Protein AF-A0A7K2PD46-F1 (afdb_monomer)

Radius of gyration: 19.69 Å; Cα contacts (8 Å, |Δi|>4): 40; chains: 1; bounding box: 38×15×62 Å

Foldseek 3Di:
DDLVVQLVVLQVVLVVCLVVCLVVVVVVVLVPQQVVCCVPPVDRHDPCRVVVSVVVSVVSSCVSSVVSNVVSVVVNPDDPVVVPDPDD

Solvent-accessible surface area (backbone atoms only — not comparable to full-atom values): 5026 Å² total; per-residue (Å²): 133,54,73,67,57,52,54,52,49,52,48,51,52,31,48,54,51,37,54,53,48,51,52,55,50,49,53,53,48,48,68,56,48,29,65,51,31,40,76,72,66,79,30,68,69,64,94,58,47,66,62,55,50,51,53,49,52,53,48,48,44,50,53,47,42,48,50,50,52,50,51,51,57,57,56,69,70,50,58,66,75,72,69,72,51,76,87,127

pLDDT: mean 90.73, std 10.55, range [58.09, 98.5]

Structure (mmCIF, N/CA/C/O backbone):
data_AF-A0A7K2PD46-F1
#
_entry.id   AF-A0A7K2PD46-F1
#
loop_
_atom_site.group_PDB
_atom_site.id
_atom_site.type_symbol
_atom_site.label_atom_id
_atom_site.label_alt_id
_atom_site.label_comp_id
_atom_site.label_asym_id
_atom_site.label_entity_id
_atom_site.label_seq_id
_atom_site.pdbx_PDB_ins_code
_atom_site.Cartn_x
_atom_site.Cartn_y
_atom_site.Cartn_z
_atom_site.occupancy
_atom_site.B_iso_or_equiv
_atom_site.auth_seq_id
_atom_site.auth_comp_id
_atom_site.auth_asym_id
_atom_site.auth_atom_id
_atom_site.pdbx_PDB_model_num
ATOM 1 N N . ALA A 1 1 ? -13.004 7.304 23.242 1.00 71.75 1 ALA A N 1
ATOM 2 C CA . ALA A 1 1 ? -13.179 7.018 21.803 1.00 71.75 1 ALA A CA 1
ATOM 3 C C . ALA A 1 1 ? -14.000 5.746 21.652 1.00 71.75 1 ALA A C 1
ATOM 5 O O . ALA A 1 1 ? -13.809 4.829 22.445 1.00 71.75 1 ALA A O 1
ATOM 6 N N . THR A 1 2 ? -14.921 5.682 20.693 1.00 87.62 2 THR A N 1
ATOM 7 C CA . THR A 1 2 ? -15.663 4.446 20.405 1.00 87.62 2 THR A CA 1
ATOM 8 C C . THR A 1 2 ? -14.800 3.484 19.574 1.00 87.62 2 THR A C 1
ATOM 10 O O . THR A 1 2 ? -13.919 3.937 18.839 1.00 87.62 2 THR A O 1
ATOM 13 N N . PRO A 1 3 ? -15.041 2.160 19.631 1.00 85.25 3 PRO A N 1
ATOM 14 C CA . PRO A 1 3 ? -14.294 1.186 18.828 1.00 85.25 3 PRO A CA 1
ATOM 15 C C . PRO A 1 3 ? -14.309 1.488 17.320 1.00 85.25 3 PRO A C 1
ATOM 17 O O . PRO A 1 3 ? -13.302 1.310 16.640 1.00 85.25 3 PRO A O 1
ATOM 20 N N . GLY A 1 4 ? -15.430 2.006 16.805 1.00 87.62 4 GLY A N 1
ATOM 21 C CA . GLY A 1 4 ? -15.550 2.429 15.408 1.00 87.62 4 GLY A CA 1
ATOM 22 C C . GLY A 1 4 ? -14.665 3.630 15.062 1.00 87.62 4 GLY A C 1
ATOM 23 O O . GLY A 1 4 ? -14.052 3.638 14.000 1.00 87.62 4 GLY A O 1
ATOM 24 N N . GLN A 1 5 ? -14.532 4.607 15.968 1.00 91.81 5 GLN A N 1
ATOM 25 C CA . GLN A 1 5 ? -13.641 5.757 15.767 1.00 91.81 5 GLN A CA 1
ATOM 26 C C . GLN A 1 5 ? -12.173 5.328 15.702 1.00 91.81 5 GLN A C 1
ATOM 28 O O . GLN A 1 5 ? -11.446 5.791 14.832 1.00 91.81 5 GLN A O 1
ATOM 33 N N . VAL A 1 6 ? -11.747 4.406 16.571 1.00 91.06 6 VAL A N 1
ATOM 34 C CA . VAL A 1 6 ? -10.365 3.900 16.568 1.00 91.06 6 VAL A CA 1
ATOM 35 C C . VAL A 1 6 ? -10.069 3.138 15.277 1.00 91.06 6 VAL A C 1
ATOM 37 O O . VAL A 1 6 ? -9.062 3.404 14.634 1.00 91.06 6 V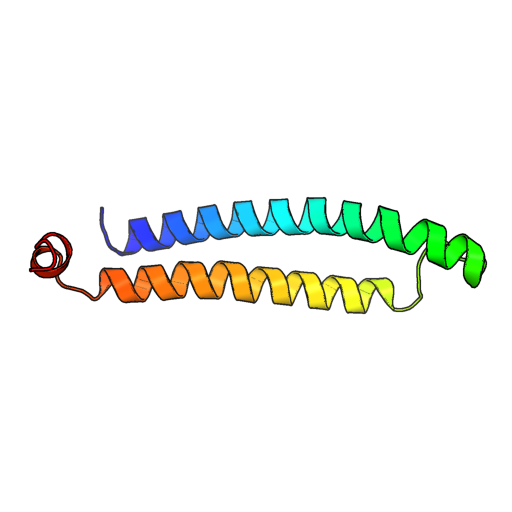AL A O 1
ATOM 40 N N . LEU A 1 7 ? -10.962 2.236 14.851 1.00 92.69 7 LEU A N 1
ATOM 41 C CA . LEU A 1 7 ? -10.785 1.502 13.592 1.00 92.69 7 LEU A CA 1
ATOM 42 C C . LEU A 1 7 ? -10.790 2.426 12.369 1.00 92.69 7 LEU A C 1
ATOM 44 O O . LEU A 1 7 ? -10.027 2.190 11.436 1.00 92.69 7 LEU A O 1
ATOM 48 N N . GLY A 1 8 ? -11.618 3.473 12.382 1.00 93.38 8 GLY A N 1
ATOM 49 C CA . GLY A 1 8 ? -11.635 4.491 11.334 1.00 93.38 8 GLY A CA 1
ATOM 50 C C . GLY A 1 8 ? -10.319 5.264 11.252 1.00 93.38 8 GLY A C 1
ATOM 51 O O . GLY A 1 8 ? -9.758 5.390 10.167 1.00 93.38 8 GLY A O 1
ATOM 52 N N . VAL A 1 9 ? -9.794 5.723 12.393 1.00 96.38 9 VAL A N 1
ATOM 53 C CA . VAL A 1 9 ? -8.520 6.459 12.458 1.00 96.38 9 VAL A CA 1
ATOM 54 C C . VAL A 1 9 ? -7.345 5.572 12.049 1.00 96.38 9 VAL A C 1
ATOM 56 O O . VAL A 1 9 ? -6.609 5.945 11.143 1.00 96.38 9 VAL A O 1
ATOM 59 N N . VAL A 1 10 ? -7.218 4.368 12.620 1.00 95.31 10 VAL A N 1
ATOM 60 C CA . VAL A 1 10 ? -6.145 3.419 12.262 1.00 95.31 10 VAL A CA 1
ATOM 61 C C . VAL A 1 10 ? -6.211 3.046 10.779 1.00 95.31 10 VAL A C 1
ATOM 63 O O . VAL A 1 10 ? -5.182 2.919 10.119 1.00 95.31 10 VAL A O 1
ATOM 66 N N . GLY A 1 11 ? -7.420 2.894 10.232 1.00 96.00 11 GLY A N 1
ATOM 67 C CA . GLY A 1 11 ? -7.615 2.684 8.801 1.00 96.00 11 GLY A CA 1
ATOM 68 C C . GLY A 1 11 ? -7.106 3.860 7.965 1.00 96.00 11 GLY A C 1
ATOM 69 O O . GLY A 1 11 ? -6.361 3.645 7.013 1.00 96.00 11 GLY A O 1
ATOM 70 N N . ALA A 1 12 ? -7.467 5.092 8.328 1.00 97.81 12 ALA A N 1
ATOM 71 C CA . ALA A 1 12 ? -7.033 6.296 7.621 1.00 97.81 12 ALA A CA 1
ATOM 72 C C . ALA A 1 12 ? -5.509 6.493 7.681 1.00 97.81 12 ALA A C 1
ATOM 74 O O . ALA A 1 12 ? -4.880 6.724 6.649 1.00 97.81 12 ALA A O 1
ATOM 75 N N . GLU A 1 13 ? -4.904 6.332 8.859 1.00 97.19 13 GLU A N 1
ATOM 76 C CA . GLU A 1 13 ? -3.448 6.367 9.033 1.00 97.19 13 GLU A CA 1
ATOM 77 C C . GLU A 1 13 ? -2.766 5.289 8.188 1.00 97.19 13 GLU A C 1
ATOM 79 O O . GLU A 1 13 ? -1.812 5.576 7.464 1.00 97.19 13 GLU A O 1
ATOM 84 N N . GLY A 1 14 ? -3.301 4.064 8.210 1.00 97.50 14 GLY A N 1
ATOM 85 C CA . GLY A 1 14 ? -2.803 2.959 7.401 1.00 97.50 14 GLY A CA 1
ATOM 86 C C . GLY A 1 14 ? -2.869 3.242 5.899 1.00 97.50 14 GLY A C 1
ATOM 87 O O . GLY A 1 14 ? -1.935 2.897 5.175 1.00 97.50 14 GLY A O 1
ATOM 88 N N . VAL A 1 15 ? -3.923 3.909 5.417 1.00 98.06 15 VAL A N 1
ATOM 89 C CA . VAL A 1 15 ? -4.043 4.325 4.008 1.00 98.06 15 VAL A CA 1
ATOM 90 C C . VAL A 1 15 ? -2.997 5.378 3.660 1.00 98.06 15 VAL A C 1
ATOM 92 O O . VAL A 1 15 ? -2.283 5.207 2.674 1.00 98.06 15 VAL A O 1
ATOM 95 N N . ILE A 1 16 ? -2.861 6.432 4.469 1.00 98.31 16 ILE A N 1
ATOM 96 C CA . ILE A 1 16 ? -1.872 7.497 4.238 1.00 98.31 16 ILE A CA 1
ATOM 97 C C . ILE A 1 16 ? -0.460 6.906 4.203 1.00 98.31 16 ILE A C 1
ATOM 99 O O . ILE A 1 16 ? 0.315 7.194 3.287 1.00 98.31 16 ILE A O 1
ATOM 103 N N . LEU A 1 17 ? -0.143 6.034 5.161 1.00 98.00 17 LEU A N 1
ATOM 104 C CA . LEU A 1 17 ? 1.151 5.370 5.252 1.00 98.00 17 LEU A CA 1
ATOM 105 C C . LEU A 1 17 ? 1.402 4.444 4.055 1.00 98.00 17 LEU A C 1
ATOM 107 O O . LEU A 1 17 ? 2.487 4.483 3.479 1.00 98.00 17 LEU A O 1
ATOM 111 N N . THR A 1 18 ? 0.395 3.677 3.626 1.00 98.19 18 THR A N 1
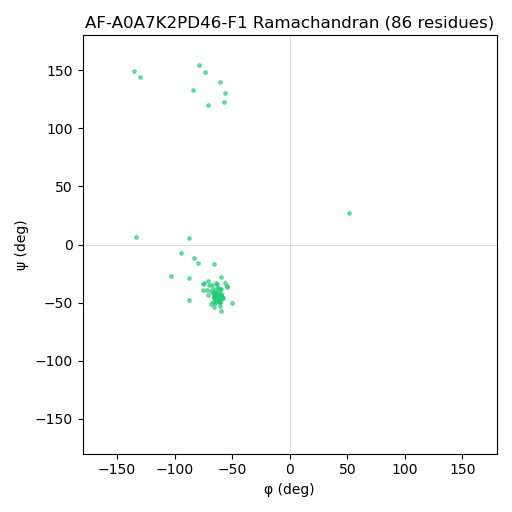ATOM 112 C CA . THR A 1 18 ? 0.490 2.815 2.435 1.00 98.19 18 THR A CA 1
ATOM 113 C C . THR A 1 18 ? 0.746 3.639 1.176 1.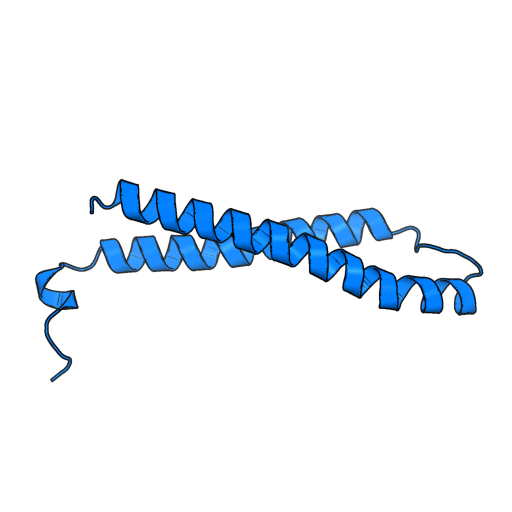00 98.19 18 THR A C 1
ATOM 115 O O . THR A 1 18 ? 1.663 3.325 0.425 1.00 98.19 18 THR A O 1
ATOM 118 N N . VAL A 1 19 ? -0.026 4.706 0.940 1.00 98.44 19 VAL A N 1
ATOM 119 C CA . VAL A 1 19 ? 0.123 5.564 -0.248 1.00 98.44 19 VAL A CA 1
ATOM 120 C C . VAL A 1 19 ? 1.506 6.206 -0.278 1.00 98.44 19 VAL A C 1
ATOM 122 O O . VAL A 1 19 ? 2.197 6.148 -1.294 1.00 98.44 19 VAL A O 1
ATOM 125 N N . THR A 1 20 ? 1.935 6.762 0.854 1.00 98.50 20 THR A N 1
ATOM 126 C CA . THR A 1 20 ? 3.248 7.402 0.988 1.00 98.50 20 THR A CA 1
ATOM 127 C C . THR A 1 20 ? 4.373 6.390 0.757 1.00 98.50 20 THR A C 1
ATOM 129 O O . THR A 1 20 ? 5.293 6.646 -0.020 1.00 98.50 20 THR A O 1
ATOM 132 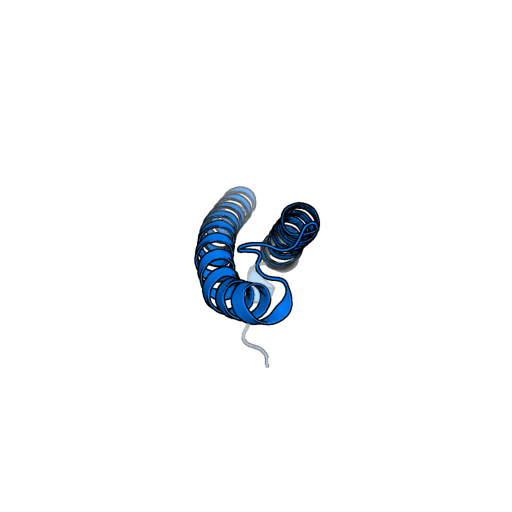N N . GLY A 1 21 ? 4.273 5.206 1.368 1.00 98.12 21 GLY A N 1
ATOM 133 C CA . GLY A 1 21 ? 5.237 4.121 1.204 1.00 98.12 21 GLY A CA 1
ATOM 134 C C . GLY A 1 21 ? 5.310 3.595 -0.231 1.00 98.12 21 GLY A C 1
ATOM 135 O O . GLY A 1 21 ? 6.405 3.439 -0.761 1.00 98.12 21 GLY A O 1
ATOM 136 N N . VAL A 1 22 ? 4.169 3.382 -0.895 1.00 98.38 22 VAL A N 1
ATOM 137 C CA . VAL A 1 22 ? 4.109 2.953 -2.303 1.00 98.38 22 VAL A CA 1
ATOM 138 C C . VAL A 1 22 ? 4.715 4.006 -3.224 1.00 98.38 22 VAL A C 1
ATOM 140 O O . VAL A 1 22 ? 5.472 3.653 -4.128 1.00 98.38 22 VAL A O 1
ATOM 143 N N . PHE A 1 23 ? 4.424 5.288 -2.997 1.00 98.44 23 PHE A N 1
ATOM 144 C CA . PHE A 1 23 ? 4.980 6.377 -3.796 1.00 98.44 23 PHE A CA 1
ATOM 145 C C . PHE A 1 23 ? 6.511 6.398 -3.720 1.00 98.44 23 PHE A C 1
ATOM 147 O O . PHE A 1 23 ? 7.184 6.243 -4.741 1.00 98.44 23 PHE A O 1
ATOM 154 N N . PHE A 1 24 ? 7.073 6.507 -2.513 1.00 98.50 24 PHE A N 1
ATOM 155 C CA . PHE A 1 24 ? 8.526 6.554 -2.343 1.00 98.50 24 PHE A CA 1
ATOM 156 C C . PHE A 1 24 ? 9.204 5.227 -2.700 1.00 98.50 24 PHE A C 1
ATOM 158 O O . PHE A 1 24 ? 10.284 5.233 -3.288 1.00 98.50 24 PHE A O 1
ATOM 165 N N . GLY A 1 25 ? 8.560 4.092 -2.425 1.00 97.94 25 GLY A N 1
ATOM 166 C CA . GLY A 1 25 ? 9.036 2.772 -2.834 1.00 97.94 25 GLY A CA 1
ATOM 167 C C . GLY A 1 25 ? 9.102 2.619 -4.353 1.00 97.94 25 GLY A C 1
ATOM 168 O O . GLY A 1 25 ? 10.071 2.069 -4.868 1.00 97.94 25 GLY A O 1
ATOM 169 N N . THR A 1 26 ? 8.128 3.170 -5.085 1.00 97.56 26 THR A N 1
ATOM 170 C CA . THR A 1 26 ? 8.145 3.191 -6.556 1.00 97.56 26 THR A CA 1
ATOM 171 C C . THR A 1 26 ? 9.303 4.042 -7.070 1.00 97.56 26 THR A C 1
ATOM 173 O O . THR A 1 26 ? 10.043 3.591 -7.939 1.00 97.56 26 THR A O 1
ATOM 176 N N . VAL A 1 27 ? 9.515 5.237 -6.507 1.00 98.31 27 VAL A N 1
ATOM 177 C CA . VAL A 1 27 ? 10.653 6.099 -6.874 1.00 98.31 27 VAL A CA 1
ATOM 178 C C . VAL A 1 27 ? 11.987 5.388 -6.624 1.00 98.31 27 VAL A C 1
ATOM 180 O O . VAL A 1 27 ? 12.846 5.371 -7.503 1.00 98.31 27 VAL A O 1
ATOM 183 N N . ALA A 1 28 ? 12.148 4.747 -5.464 1.00 97.88 28 ALA A N 1
ATOM 184 C CA . ALA A 1 28 ? 13.352 3.990 -5.131 1.00 97.88 28 ALA A CA 1
ATOM 185 C C . ALA A 1 28 ? 13.570 2.792 -6.074 1.00 97.88 28 ALA A C 1
ATOM 187 O O . ALA A 1 28 ? 14.684 2.570 -6.547 1.00 97.88 28 ALA A O 1
ATOM 188 N N . ALA A 1 29 ? 12.508 2.048 -6.396 1.00 96.56 29 ALA A N 1
ATOM 189 C CA . ALA A 1 29 ? 12.572 0.933 -7.337 1.00 96.56 29 ALA A CA 1
ATOM 190 C C . ALA A 1 29 ? 12.966 1.400 -8.746 1.00 96.56 29 ALA A C 1
ATOM 192 O O . ALA A 1 29 ? 13.814 0.771 -9.377 1.00 96.56 29 ALA A O 1
ATOM 193 N N . LEU A 1 30 ? 12.408 2.521 -9.217 1.00 96.81 30 LEU A N 1
ATOM 194 C CA . LEU A 1 30 ? 12.765 3.126 -10.503 1.00 96.81 30 LEU A CA 1
ATOM 195 C C . LEU A 1 30 ? 14.232 3.565 -10.539 1.00 96.81 30 LEU A C 1
ATOM 197 O O . LEU A 1 30 ? 14.926 3.277 -11.512 1.00 96.81 30 LEU A O 1
ATOM 201 N N . ALA A 1 31 ? 14.725 4.182 -9.462 1.00 97.00 31 ALA A N 1
ATOM 202 C CA . ALA A 1 31 ? 16.125 4.584 -9.348 1.00 97.00 31 ALA A CA 1
ATOM 203 C C . ALA A 1 31 ? 17.102 3.396 -9.447 1.00 97.00 31 ALA A C 1
ATOM 205 O O . ALA A 1 31 ? 18.227 3.574 -9.906 1.00 97.00 31 ALA A O 1
ATOM 206 N N . GLY A 1 32 ? 16.678 2.191 -9.050 1.00 95.31 32 GLY A N 1
ATOM 207 C CA . GLY A 1 32 ? 17.469 0.968 -9.194 1.00 95.31 32 GLY A CA 1
ATOM 208 C C . GLY A 1 32 ? 17.293 0.266 -10.544 1.00 95.31 32 GLY A C 1
ATOM 209 O O . GLY A 1 32 ? 18.278 -0.114 -11.176 1.00 95.31 32 GLY A O 1
ATOM 210 N N . VAL A 1 33 ? 16.050 0.075 -10.996 1.00 95.50 33 VAL A N 1
ATOM 211 C CA . VAL A 1 33 ? 15.757 -0.764 -12.169 1.00 95.50 33 VAL A CA 1
ATOM 212 C C . VAL A 1 33 ? 16.121 -0.080 -13.484 1.00 95.50 33 VAL A C 1
ATOM 214 O O . VAL A 1 33 ? 16.677 -0.741 -14.352 1.00 95.50 33 VAL A O 1
ATOM 217 N N . VAL A 1 34 ? 15.884 1.230 -13.619 1.00 96.12 34 VAL A N 1
ATOM 218 C CA . VAL A 1 34 ? 16.135 1.968 -14.867 1.00 96.12 34 VAL A CA 1
ATOM 219 C C . VAL A 1 34 ? 17.609 1.915 -15.285 1.00 96.12 34 VAL A C 1
ATOM 221 O O . VAL A 1 34 ? 17.875 1.498 -16.412 1.00 96.12 34 VAL A O 1
ATOM 224 N N . PRO A 1 35 ? 18.599 2.275 -14.437 1.00 95.00 35 PRO A N 1
ATOM 225 C CA . PRO A 1 35 ? 19.996 2.181 -14.856 1.00 95.00 35 PRO A CA 1
ATOM 226 C C . PRO A 1 35 ? 20.410 0.734 -15.154 1.00 95.00 35 PRO A C 1
ATOM 228 O O . PRO A 1 35 ? 21.194 0.499 -16.071 1.00 95.00 35 PRO A O 1
ATOM 231 N N . PHE A 1 36 ? 19.859 -0.246 -14.430 1.00 94.31 36 PHE A N 1
ATOM 232 C CA . PHE A 1 36 ? 20.143 -1.659 -14.668 1.00 94.31 36 PHE A CA 1
ATOM 233 C C . PHE A 1 36 ? 19.642 -2.131 -16.040 1.00 94.31 36 PHE A C 1
ATOM 235 O O . PHE A 1 36 ? 20.395 -2.768 -16.777 1.00 94.31 36 PHE A O 1
ATOM 242 N N . THR A 1 37 ? 18.394 -1.827 -16.401 1.00 93.69 37 THR A N 1
ATOM 243 C CA . THR A 1 37 ? 17.810 -2.276 -17.673 1.00 93.69 37 THR A CA 1
ATOM 244 C C . THR A 1 37 ? 18.360 -1.500 -18.861 1.00 93.69 37 THR A C 1
ATOM 246 O O . THR A 1 37 ? 18.576 -2.094 -19.912 1.00 93.69 37 THR A O 1
ATOM 249 N N . VAL A 1 38 ? 18.690 -0.215 -18.697 1.00 96.25 38 VAL A N 1
ATOM 250 C CA . VAL A 1 38 ? 19.351 0.560 -19.758 1.00 96.25 38 VAL A CA 1
ATOM 251 C C . VAL A 1 38 ? 20.690 -0.073 -20.126 1.00 96.25 38 VAL A C 1
ATOM 253 O O . VAL A 1 38 ? 20.953 -0.288 -21.301 1.00 96.25 38 VAL A O 1
ATOM 256 N N . VAL A 1 39 ? 21.510 -0.441 -19.137 1.00 96.12 39 VAL A N 1
ATOM 257 C CA . VAL A 1 39 ? 22.819 -1.065 -19.397 1.00 96.12 39 VAL A CA 1
ATOM 258 C C . VAL A 1 39 ? 22.687 -2.491 -19.936 1.00 96.12 39 VAL A C 1
ATOM 260 O O . VAL A 1 39 ? 23.556 -2.952 -20.672 1.00 96.12 39 VAL A O 1
ATOM 263 N N . ARG A 1 40 ? 21.643 -3.228 -19.537 1.00 93.75 40 ARG A N 1
ATOM 264 C CA . ARG A 1 40 ? 21.579 -4.679 -19.762 1.00 93.75 40 ARG A CA 1
ATOM 265 C C . ARG A 1 40 ? 20.676 -5.122 -20.906 1.00 93.75 40 ARG A C 1
ATOM 267 O O . ARG A 1 40 ? 20.889 -6.206 -21.443 1.00 93.75 40 ARG A O 1
ATOM 274 N N . THR A 1 41 ? 19.653 -4.347 -21.226 1.00 91.25 41 THR A N 1
ATOM 275 C CA . THR A 1 41 ? 18.622 -4.717 -22.204 1.00 91.25 41 THR A CA 1
ATOM 276 C C . THR A 1 41 ? 18.314 -3.592 -23.192 1.00 91.25 41 THR A C 1
ATOM 278 O O . THR A 1 41 ? 17.351 -3.726 -23.938 1.00 91.25 41 THR A O 1
ATOM 281 N N . ASP A 1 42 ? 19.069 -2.483 -23.170 1.00 89.25 42 ASP A N 1
ATOM 282 C CA . ASP A 1 42 ? 18.830 -1.270 -23.976 1.00 89.25 42 ASP A CA 1
ATOM 283 C C . ASP A 1 42 ? 17.386 -0.726 -23.859 1.00 89.25 42 ASP A C 1
ATOM 285 O O . ASP A 1 42 ? 16.862 -0.066 -24.756 1.00 89.25 42 ASP A O 1
ATOM 289 N N . ALA A 1 43 ? 16.727 -0.991 -22.724 1.00 89.12 43 ALA A N 1
ATOM 290 C CA . ALA A 1 43 ? 15.334 -0.632 -22.464 1.00 89.12 43 ALA A CA 1
ATOM 291 C C . ALA A 1 43 ? 15.184 0.088 -21.117 1.00 89.12 43 ALA A C 1
ATOM 293 O O . ALA A 1 43 ? 15.857 -0.232 -20.137 1.00 89.12 43 ALA A O 1
ATOM 294 N N . VAL A 1 44 ? 14.267 1.059 -21.049 1.00 91.31 44 VAL A N 1
ATOM 295 C CA . VAL A 1 44 ? 14.068 1.896 -19.848 1.00 91.31 44 VAL A CA 1
ATOM 296 C C . VAL A 1 44 ? 13.337 1.147 -18.732 1.00 91.31 44 VAL A C 1
ATOM 298 O O . VAL A 1 44 ? 13.614 1.375 -17.559 1.00 91.31 44 VAL A O 1
ATOM 301 N N . LEU A 1 45 ? 12.406 0.259 -19.081 1.00 91.38 45 LEU A N 1
ATOM 302 C CA . LEU A 1 45 ? 11.626 -0.533 -18.133 1.00 91.38 45 LEU A CA 1
ATOM 303 C C . LEU A 1 45 ? 11.554 -1.993 -18.592 1.00 91.38 45 LEU A C 1
ATOM 305 O O . LEU A 1 45 ? 11.548 -2.245 -19.796 1.00 91.38 45 LEU A O 1
ATOM 309 N N . PRO A 1 46 ? 11.466 -2.951 -17.654 1.00 90.06 46 PRO A N 1
ATOM 310 C CA . PRO A 1 46 ? 11.248 -4.351 -17.990 1.00 90.06 46 PRO A CA 1
ATOM 311 C C . PRO A 1 46 ? 9.798 -4.599 -18.432 1.00 90.06 46 PRO A C 1
ATOM 313 O O . PRO A 1 46 ? 8.871 -4.005 -17.881 1.00 90.06 46 PRO A O 1
ATOM 316 N N . ASP A 1 47 ? 9.582 -5.558 -19.334 1.00 90.44 47 ASP A N 1
ATOM 317 C CA . ASP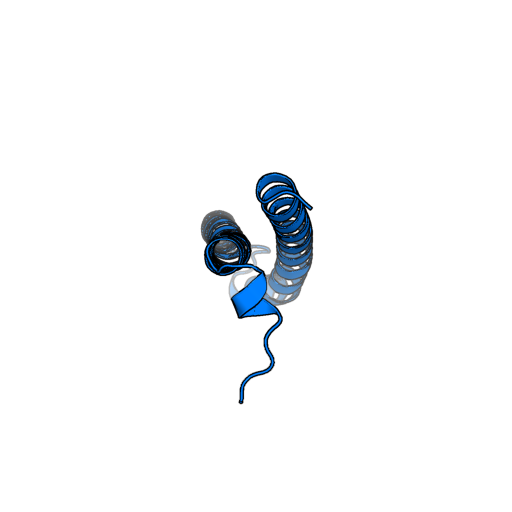 A 1 47 ? 8.246 -5.893 -19.866 1.00 90.44 47 ASP A CA 1
ATOM 318 C C . ASP A 1 47 ? 7.230 -6.259 -18.771 1.00 90.44 47 ASP A C 1
ATOM 320 O O . ASP A 1 47 ? 6.043 -5.954 -18.861 1.00 90.44 47 ASP A O 1
ATOM 324 N N . GLN A 1 48 ? 7.702 -6.885 -17.689 1.00 92.00 48 GLN A N 1
ATOM 325 C CA . GLN A 1 48 ? 6.862 -7.307 -16.564 1.00 92.00 48 GLN A CA 1
ATOM 326 C C . GLN A 1 48 ? 6.671 -6.229 -15.484 1.00 92.00 48 GLN A C 1
ATOM 328 O O . GLN A 1 48 ? 6.067 -6.512 -14.447 1.00 92.00 48 GLN A O 1
ATOM 333 N N . PHE A 1 49 ? 7.164 -5.002 -15.700 1.00 92.25 49 PHE A N 1
ATOM 334 C CA . PHE A 1 49 ? 7.144 -3.926 -14.704 1.00 92.25 49 PHE A CA 1
ATOM 335 C C . PHE A 1 49 ? 5.760 -3.732 -14.079 1.00 92.25 49 PHE A C 1
ATOM 337 O O . PHE A 1 49 ? 5.632 -3.740 -12.857 1.00 92.25 49 PHE A O 1
ATOM 344 N N . LEU A 1 50 ? 4.718 -3.614 -14.906 1.00 94.44 50 LEU A N 1
ATOM 345 C CA . LEU A 1 50 ? 3.370 -3.315 -14.426 1.00 94.44 50 LEU A CA 1
ATOM 346 C C . LEU A 1 50 ? 2.797 -4.445 -13.558 1.00 94.44 50 LEU A C 1
ATOM 348 O O . LEU A 1 50 ? 2.180 -4.173 -12.530 1.00 94.44 50 LEU A O 1
ATOM 352 N N . GLY A 1 51 ? 3.033 -5.705 -13.937 1.00 96.94 51 GLY A N 1
ATOM 353 C CA . GLY A 1 51 ? 2.568 -6.868 -13.178 1.00 96.94 51 GLY A CA 1
ATOM 354 C C . GLY A 1 51 ? 3.237 -6.967 -11.807 1.00 96.94 51 GLY A C 1
ATOM 355 O O . GLY A 1 51 ? 2.558 -7.141 -10.795 1.00 96.94 51 GLY A O 1
ATOM 356 N N . VAL A 1 52 ? 4.560 -6.783 -11.759 1.00 95.94 52 VAL A N 1
ATOM 357 C CA . VAL A 1 52 ? 5.325 -6.787 -10.502 1.00 95.94 52 VAL A CA 1
ATOM 358 C C . VAL A 1 52 ? 4.950 -5.593 -9.627 1.00 95.94 52 VAL A C 1
ATOM 360 O O . VAL A 1 52 ? 4.760 -5.750 -8.421 1.00 95.94 52 VAL A O 1
ATOM 363 N N . TRP A 1 53 ? 4.791 -4.410 -10.221 1.00 96.38 53 TRP A N 1
ATOM 364 C CA . TRP A 1 53 ? 4.389 -3.207 -9.501 1.00 96.38 53 TRP A CA 1
ATOM 365 C C . TRP A 1 53 ? 3.007 -3.374 -8.860 1.00 96.38 53 TRP A C 1
ATOM 367 O O . TRP A 1 53 ? 2.868 -3.154 -7.659 1.00 96.38 53 TRP A O 1
ATOM 377 N N . LEU A 1 54 ? 2.008 -3.861 -9.607 1.00 98.12 54 LEU A N 1
ATOM 378 C CA . LEU A 1 54 ? 0.673 -4.140 -9.064 1.00 98.12 54 LEU A CA 1
ATOM 379 C C . LEU A 1 54 ? 0.715 -5.172 -7.932 1.00 98.12 54 LEU A C 1
ATOM 381 O O . LEU A 1 54 ? 0.079 -4.968 -6.897 1.00 98.12 54 LEU A O 1
ATOM 385 N N . ALA A 1 55 ? 1.492 -6.248 -8.089 1.00 98.19 55 ALA A N 1
ATOM 386 C CA . ALA A 1 55 ? 1.659 -7.252 -7.042 1.00 98.19 55 ALA A CA 1
ATOM 387 C C . ALA A 1 55 ? 2.249 -6.646 -5.757 1.00 98.19 55 ALA A C 1
ATOM 389 O O . ALA A 1 55 ? 1.764 -6.930 -4.661 1.00 98.19 55 ALA A O 1
ATOM 390 N N . MET A 1 56 ? 3.251 -5.770 -5.879 1.00 97.56 56 MET A N 1
ATOM 391 C CA . MET A 1 56 ? 3.851 -5.078 -4.736 1.00 97.56 56 MET A CA 1
ATOM 392 C C . MET A 1 56 ? 2.901 -4.075 -4.084 1.00 97.56 56 MET A C 1
ATOM 394 O O . MET A 1 56 ? 2.845 -4.023 -2.858 1.00 97.56 56 MET A O 1
ATOM 398 N N . VAL A 1 57 ? 2.112 -3.325 -4.859 1.00 98.12 57 VAL A N 1
ATOM 399 C CA . VAL A 1 57 ? 1.095 -2.406 -4.320 1.00 98.12 57 VAL A CA 1
ATOM 400 C C . VAL A 1 57 ? 0.047 -3.168 -3.510 1.00 98.12 57 VAL A C 1
ATOM 402 O O . VAL A 1 57 ? -0.257 -2.789 -2.378 1.00 98.12 57 VAL A O 1
ATOM 405 N N . VAL A 1 58 ? -0.475 -4.270 -4.059 1.00 98.38 58 VAL A N 1
ATOM 406 C CA . VAL A 1 58 ? -1.456 -5.121 -3.371 1.00 98.38 58 VAL A CA 1
ATOM 407 C C . VAL A 1 58 ? -0.857 -5.715 -2.101 1.00 98.38 58 VAL A C 1
ATOM 409 O O . VAL A 1 58 ? -1.489 -5.659 -1.046 1.00 98.38 58 VAL A O 1
ATOM 412 N N . LEU A 1 59 ? 0.368 -6.240 -2.178 1.00 98.44 59 LEU A N 1
ATOM 413 C CA . LEU A 1 59 ? 1.058 -6.804 -1.024 1.00 98.44 59 LEU A CA 1
ATOM 414 C C . LEU A 1 59 ? 1.266 -5.749 0.069 1.00 98.44 59 LEU A C 1
ATOM 416 O O . LEU A 1 59 ? 0.904 -5.996 1.216 1.00 98.44 59 LEU A O 1
ATOM 420 N N . ALA A 1 60 ? 1.786 -4.570 -0.285 1.00 97.75 60 ALA A N 1
ATOM 421 C CA . ALA A 1 60 ? 2.038 -3.468 0.641 1.00 97.75 60 ALA A CA 1
ATOM 422 C C . ALA A 1 60 ? 0.754 -2.997 1.340 1.00 97.75 60 ALA A C 1
ATOM 424 O O . ALA A 1 60 ? 0.746 -2.811 2.560 1.00 97.75 60 ALA A O 1
ATOM 425 N N . ALA A 1 61 ? -0.347 -2.863 0.597 1.00 97.81 61 ALA A N 1
ATOM 426 C CA . ALA A 1 61 ? -1.644 -2.510 1.164 1.00 97.81 61 ALA A CA 1
ATOM 427 C C . ALA A 1 61 ? -2.169 -3.604 2.105 1.00 97.81 61 ALA A C 1
ATOM 429 O O . ALA A 1 61 ? -2.613 -3.306 3.216 1.00 97.81 61 ALA A O 1
ATOM 430 N N . ALA A 1 62 ? -2.079 -4.872 1.691 1.00 98.25 62 ALA A N 1
ATOM 431 C CA . ALA A 1 62 ? -2.554 -6.005 2.475 1.00 98.25 62 ALA A CA 1
ATOM 432 C C . ALA A 1 62 ? -1.804 -6.138 3.807 1.00 98.25 62 ALA A C 1
ATOM 434 O O . ALA A 1 62 ? -2.441 -6.298 4.848 1.00 98.25 62 ALA A O 1
ATOM 435 N N . VAL A 1 63 ? -0.471 -6.029 3.801 1.00 97.88 63 VAL A N 1
ATOM 436 C CA . VAL A 1 63 ? 0.323 -6.143 5.034 1.00 97.88 63 VAL A CA 1
ATOM 437 C C . VAL A 1 63 ? 0.131 -4.932 5.942 1.00 97.88 63 VAL A C 1
ATOM 439 O O . VAL A 1 63 ? -0.088 -5.113 7.138 1.00 97.88 63 VAL A O 1
ATOM 442 N N . THR A 1 64 ? 0.125 -3.711 5.402 1.00 96.44 64 THR A N 1
ATOM 443 C CA . THR A 1 6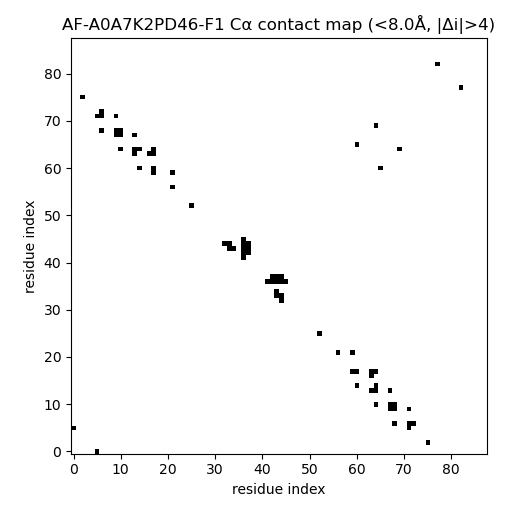4 ? -0.014 -2.484 6.205 1.00 96.44 64 THR A CA 1
ATOM 444 C C . THR A 1 64 ? -1.385 -2.409 6.869 1.00 96.44 64 THR A C 1
ATOM 446 O O . THR A 1 64 ? -1.493 -2.302 8.090 1.00 96.44 64 THR A O 1
ATOM 449 N N . LEU A 1 65 ? -2.454 -2.525 6.078 1.00 95.75 65 LEU A N 1
ATOM 450 C CA . LEU A 1 65 ? -3.817 -2.431 6.598 1.00 95.75 65 LEU A CA 1
ATOM 451 C C . LEU A 1 65 ? -4.195 -3.672 7.408 1.00 95.75 65 LEU A C 1
ATOM 453 O O . LEU A 1 65 ? -4.846 -3.554 8.444 1.00 95.75 65 LEU A O 1
ATOM 457 N N . GLY A 1 66 ? -3.784 -4.861 6.960 1.00 95.94 66 GLY A N 1
ATOM 458 C CA . GLY A 1 66 ? -4.076 -6.119 7.640 1.00 95.94 66 GLY A CA 1
ATOM 459 C C . GLY A 1 66 ? -3.472 -6.172 9.039 1.00 95.94 66 GLY A C 1
ATOM 460 O O . GLY A 1 66 ? -4.168 -6.531 9.991 1.00 95.94 66 GLY A O 1
ATOM 461 N N . THR A 1 67 ? -2.212 -5.754 9.187 1.00 93.81 67 THR A N 1
ATOM 462 C CA . THR A 1 67 ? -1.562 -5.686 10.501 1.00 93.81 67 THR A CA 1
ATOM 463 C C . THR A 1 67 ? -2.188 -4.605 11.376 1.00 93.81 67 THR A C 1
ATOM 465 O O . THR A 1 67 ? -2.628 -4.927 12.477 1.00 93.81 67 THR A O 1
ATOM 468 N N . GLY A 1 68 ? -2.327 -3.367 10.886 1.00 92.31 68 GLY A N 1
ATOM 469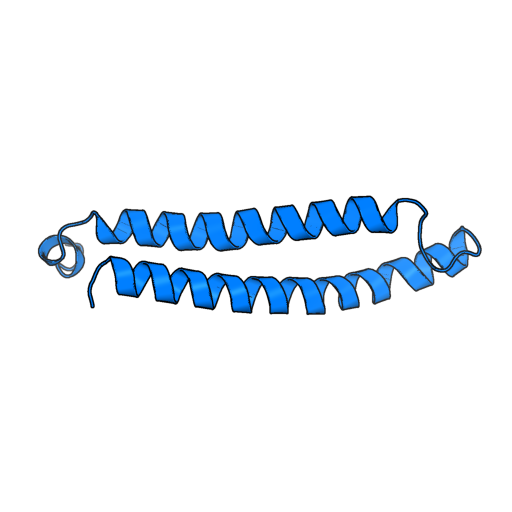 C CA . GLY A 1 68 ? -2.886 -2.255 11.663 1.00 92.31 68 GLY A CA 1
ATOM 470 C C . GLY A 1 68 ? -4.328 -2.494 12.122 1.00 92.31 68 GLY A C 1
ATOM 471 O O . GLY A 1 68 ? -4.648 -2.383 13.305 1.00 92.31 68 GLY A O 1
ATOM 472 N N . LEU A 1 69 ? -5.217 -2.903 11.212 1.00 93.12 69 LEU A N 1
ATOM 473 C CA . LEU A 1 69 ? -6.607 -3.199 11.568 1.00 93.12 69 LEU A CA 1
ATOM 474 C C . LEU A 1 69 ? -6.724 -4.476 12.402 1.00 93.12 69 LEU A C 1
ATOM 476 O O . LEU A 1 69 ? -7.588 -4.562 13.275 1.00 93.12 69 LEU A O 1
ATOM 480 N N . GLY A 1 70 ? -5.884 -5.479 12.146 1.00 92.62 70 GLY A N 1
ATOM 481 C CA . GLY A 1 70 ? -5.857 -6.719 12.916 1.00 92.62 70 GLY A CA 1
ATOM 482 C C . GLY A 1 70 ? -5.492 -6.479 14.380 1.00 92.62 70 GLY A C 1
ATOM 483 O O . GLY A 1 70 ? -6.208 -6.936 15.276 1.00 92.62 70 GLY A O 1
ATOM 484 N N . THR A 1 71 ? -4.426 -5.717 14.635 1.00 91.12 71 THR A N 1
ATOM 485 C CA . THR A 1 71 ? -4.009 -5.361 15.996 1.00 91.12 71 THR A CA 1
ATOM 486 C C . THR A 1 71 ? -5.039 -4.468 16.678 1.00 91.12 71 THR A C 1
ATOM 488 O O . THR A 1 71 ? -5.439 -4.779 17.799 1.00 91.12 71 THR A O 1
ATOM 491 N N . ALA A 1 72 ? -5.564 -3.445 15.994 1.00 89.88 72 ALA A N 1
ATOM 492 C CA . ALA A 1 72 ? -6.600 -2.572 16.543 1.00 89.88 72 ALA A CA 1
ATOM 493 C C . ALA A 1 72 ? -7.856 -3.358 16.951 1.00 89.88 72 ALA A C 1
ATOM 495 O O . ALA A 1 72 ? -8.351 -3.212 18.069 1.00 89.88 72 ALA A O 1
ATOM 496 N N . ARG A 1 73 ? -8.340 -4.268 16.092 1.00 89.94 73 ARG A N 1
ATOM 497 C CA . ARG A 1 73 ? -9.476 -5.147 16.421 1.00 89.94 73 ARG A CA 1
ATOM 498 C C . ARG A 1 73 ? -9.181 -6.051 17.614 1.00 89.94 73 ARG A C 1
ATOM 500 O O . ARG A 1 73 ? -10.071 -6.263 18.433 1.00 89.94 73 ARG A O 1
ATOM 507 N N . ARG A 1 74 ? -7.966 -6.599 17.713 1.00 88.44 74 ARG A N 1
ATOM 508 C CA . ARG A 1 74 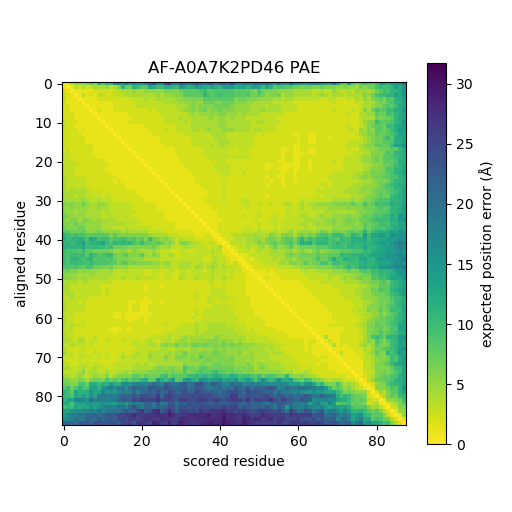? -7.572 -7.467 18.831 1.00 88.44 74 ARG A CA 1
ATOM 509 C C . ARG A 1 74 ? -7.541 -6.697 20.152 1.00 88.44 74 ARG A C 1
ATOM 511 O O . ARG A 1 74 ? -8.088 -7.188 21.129 1.00 88.44 74 ARG A O 1
ATOM 518 N N . VAL A 1 75 ? -6.960 -5.498 20.166 1.00 86.75 75 VAL A N 1
ATOM 519 C CA . VAL A 1 75 ? -6.854 -4.646 21.364 1.00 86.75 75 VAL A CA 1
ATOM 520 C C . VAL A 1 75 ? -8.228 -4.177 21.838 1.00 86.75 75 VAL A C 1
ATOM 522 O O . VAL A 1 75 ? -8.523 -4.251 23.026 1.00 86.75 75 VAL A O 1
ATOM 525 N N . LEU A 1 76 ? -9.108 -3.774 20.916 1.00 87.06 76 LEU A N 1
ATOM 526 C CA . LEU A 1 76 ? -10.465 -3.323 21.246 1.00 87.06 76 LEU A CA 1
ATOM 527 C C . LEU A 1 76 ? -11.364 -4.426 21.834 1.00 87.06 76 LEU A C 1
ATOM 529 O O . LEU A 1 76 ? -12.401 -4.112 22.411 1.00 87.06 76 LEU A O 1
ATOM 533 N N . ARG A 1 77 ? -10.997 -5.707 21.687 1.00 84.88 77 ARG A N 1
ATOM 534 C CA . ARG A 1 77 ? -11.707 -6.836 22.313 1.00 84.88 77 ARG A CA 1
ATOM 535 C C . ARG A 1 77 ? -11.280 -7.094 23.762 1.00 84.88 77 ARG A C 1
ATOM 537 O O . ARG A 1 77 ? -11.959 -7.855 24.447 1.00 84.88 77 ARG A O 1
ATOM 544 N N . THR A 1 78 ? -10.196 -6.482 24.237 1.00 78.38 78 THR A N 1
ATOM 545 C CA . THR A 1 78 ? -9.747 -6.605 25.629 1.00 78.38 78 THR A CA 1
ATOM 546 C C . THR A 1 78 ? -10.507 -5.606 26.512 1.00 78.38 78 THR A C 1
ATOM 548 O O . THR A 1 78 ? -10.597 -4.431 26.147 1.00 78.38 78 THR A O 1
ATOM 551 N N . PRO A 1 79 ? -11.050 -6.016 27.678 1.00 69.06 79 PRO A N 1
ATOM 552 C CA . PRO A 1 79 ? -11.701 -5.094 28.604 1.00 69.06 79 PRO A CA 1
ATOM 553 C C . PRO A 1 79 ? -10.752 -3.963 29.004 1.00 69.06 79 PRO A C 1
ATOM 555 O O . PRO A 1 79 ? -9.630 -4.226 29.433 1.00 69.06 79 PRO A O 1
ATOM 558 N N . ALA A 1 80 ? -11.209 -2.710 28.913 1.00 65.31 80 ALA A N 1
ATOM 559 C CA . ALA A 1 80 ? -10.371 -1.536 29.172 1.00 65.31 80 ALA A CA 1
ATOM 560 C C . ALA A 1 80 ? -9.698 -1.586 30.556 1.00 65.31 80 ALA A C 1
ATOM 562 O O . ALA A 1 80 ? -8.529 -1.247 30.679 1.00 65.31 80 ALA A O 1
ATOM 563 N N . VAL A 1 81 ? -10.397 -2.104 31.570 1.00 63.25 81 VAL A N 1
ATOM 564 C CA . VAL A 1 81 ? -9.884 -2.261 32.944 1.00 63.25 81 VAL A CA 1
ATOM 565 C C . VAL A 1 81 ? -8.696 -3.238 33.021 1.00 63.25 81 VAL A C 1
ATOM 567 O O . VAL A 1 81 ? -7.771 -3.028 33.801 1.00 63.25 81 VAL A O 1
ATOM 570 N N . GLY A 1 82 ? -8.680 -4.267 32.168 1.00 62.91 82 GLY A N 1
ATOM 571 C CA . GLY A 1 82 ? -7.556 -5.198 32.018 1.00 62.91 82 GLY A CA 1
ATOM 572 C C . GLY A 1 82 ? -6.411 -4.652 31.156 1.00 62.91 82 GLY A C 1
ATOM 573 O O . GLY A 1 82 ? -5.316 -5.194 31.182 1.00 62.91 82 GLY A O 1
ATOM 574 N N . ALA A 1 83 ? -6.652 -3.588 30.383 1.00 64.94 83 ALA A N 1
ATOM 575 C CA . ALA A 1 83 ? -5.641 -2.963 29.531 1.00 64.94 83 ALA A CA 1
ATOM 576 C C . ALA A 1 83 ? -4.819 -1.884 30.261 1.00 64.94 83 ALA A C 1
ATOM 578 O O . ALA A 1 83 ? -3.668 -1.661 29.901 1.00 64.94 83 ALA A O 1
ATOM 579 N N . VAL A 1 84 ? -5.397 -1.212 31.269 1.00 72.75 84 VAL A N 1
ATOM 580 C CA . VAL A 1 84 ? -4.700 -0.210 32.110 1.00 72.75 84 VAL A CA 1
ATOM 581 C C . VAL A 1 84 ? -4.123 -0.774 33.407 1.00 72.75 84 VAL A C 1
ATOM 583 O O . VAL A 1 84 ? -3.411 -0.057 34.108 1.00 72.75 84 VAL A O 1
ATOM 586 N N . THR A 1 85 ? -4.404 -2.032 33.752 1.00 65.69 85 THR A N 1
ATOM 587 C CA . THR A 1 85 ? -3.740 -2.669 34.894 1.00 65.69 85 THR A CA 1
ATOM 588 C C . THR A 1 85 ? -2.279 -2.938 34.518 1.00 65.69 85 THR A C 1
ATOM 590 O O . THR A 1 85 ? -2.032 -3.620 33.521 1.00 65.69 85 THR A O 1
ATOM 593 N N . PRO A 1 86 ? -1.297 -2.376 35.249 1.00 58.09 86 PRO A N 1
ATOM 594 C CA . PRO A 1 86 ? 0.108 -2.630 34.963 1.00 58.09 86 PRO A CA 1
ATOM 595 C C . PRO A 1 86 ? 0.384 -4.129 35.107 1.00 58.09 86 PRO A C 1
ATOM 597 O O . PRO A 1 86 ? -0.162 -4.776 36.002 1.00 58.09 86 PRO A O 1
ATOM 600 N N . ALA A 1 87 ? 1.201 -4.679 34.206 1.00 63.56 87 ALA A N 1
ATOM 601 C CA . ALA A 1 87 ? 1.672 -6.05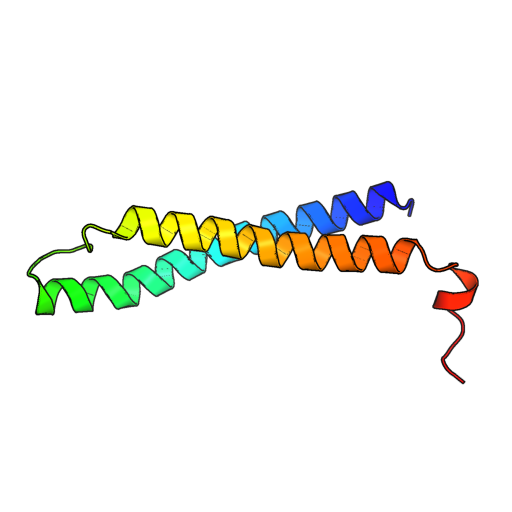2 34.337 1.00 63.56 87 ALA A CA 1
ATOM 602 C C . ALA A 1 87 ? 2.380 -6.189 35.696 1.00 63.56 87 ALA A C 1
ATOM 604 O O . ALA A 1 87 ? 3.280 -5.400 35.990 1.00 63.56 87 ALA A O 1
ATOM 605 N N . ALA A 1 88 ? 1.893 -7.119 36.521 1.00 58.66 88 ALA A N 1
ATOM 606 C CA . ALA A 1 88 ? 2.452 -7.425 37.835 1.00 58.66 88 ALA A CA 1
ATOM 607 C C . ALA A 1 88 ? 3.839 -8.068 37.722 1.00 58.66 88 ALA A C 1
ATOM 609 O O . ALA A 1 88 ? 4.048 -8.837 36.754 1.00 58.66 88 ALA A O 1
#

Sequence (88 aa):
ATPGQVLGVVGAEGVILTVTGVFFGTVAALAGVVPFTVVRTDAVLPDQFLGVWLAMVVLAAAVTLGTGLGTARRVLRTPAVGAVTPAA

Mean predicted aligned error: 5.92 Å

Nearest PDB structures (foldseek):
  6vmb-assembly1_Z  TM=4.905E-01  e=4.412E+00  Spinacia oleracea

Secondary structure (DSSP, 8-state):
--HHHHHHHHHHHHHHHHHHHHHHHHHHHHHHHHHHHHHHHS-SS-TTHHHHHHHHHHHHHHHHHHHHHHHHHHHHTS-HHHHSSPP-